Protein AF-A0A832MSG3-F1 (afdb_monomer)

Secondary structure (DSSP, 8-state):
--HHHHHHHHHHHHHHHHHHHHHHHHHHHHHHS---HHHHHHHHHHHTT-TTS----HHHHHHHHHHHHHHHHHTTS---HHHHHHHHHHHHHHH-HHHHHHHHHHHT-

Radius of gyration: 17.57 Å; Cα contacts (8 Å, |Δi|>4): 83; chains: 1; bounding box: 48×30×29 Å

pLDDT: mean 76.42, std 14.74, range [43.06, 94.56]

Mean predicted aligned error: 12.55 Å

Foldseek 3Di:
DLVPLLQCQLVVLCVVPNNVRSVVRNVVSCVVRDPDPVVVVVVVVVCVVCVPPDPPDPLVVLLVVVVVLVCVCPVVVDNDPVSVVVVLVVSCVPPNPVSSVVSVVVVVD

Structure (mmCIF, N/CA/C/O backbone):
data_AF-A0A832MSG3-F1
#
_entry.id   AF-A0A832MSG3-F1
#
loop_
_atom_site.group_PDB
_atom_site.id
_atom_site.type_symbol
_atom_site.label_atom_id
_atom_site.label_alt_id
_atom_site.label_comp_id
_atom_site.label_asym_id
_atom_site.label_entity_id
_atom_site.label_seq_id
_atom_site.pdbx_PDB_ins_code
_atom_site.Cartn_x
_atom_site.Cartn_y
_atom_site.Cartn_z
_atom_site.occupancy
_atom_site.B_iso_or_equiv
_atom_site.auth_seq_id
_atom_site.auth_comp_id
_atom_site.auth_asym_id
_atom_site.auth_atom_id
_atom_site.pdbx_PDB_model_num
ATOM 1 N N . MET A 1 1 ? 28.171 15.355 -9.280 1.00 55.53 1 MET A N 1
ATOM 2 C CA . MET A 1 1 ? 28.251 14.868 -7.886 1.00 55.53 1 MET A CA 1
ATOM 3 C C . MET A 1 1 ? 26.853 14.440 -7.437 1.00 55.53 1 MET A C 1
ATOM 5 O O . MET A 1 1 ? 26.289 15.060 -6.551 1.00 55.53 1 MET A O 1
ATOM 9 N N . SER A 1 2 ? 26.276 13.412 -8.065 1.00 61.47 2 SER A N 1
ATOM 10 C CA . SER A 1 2 ? 24.844 13.076 -7.934 1.00 61.47 2 SER A CA 1
ATOM 11 C C . SER A 1 2 ? 24.531 11.965 -6.916 1.00 61.47 2 SER A C 1
ATOM 13 O O . SER A 1 2 ? 23.400 11.519 -6.759 1.00 61.47 2 SER A O 1
ATOM 15 N N . ASN A 1 3 ? 25.554 11.479 -6.206 1.00 68.56 3 ASN A N 1
ATOM 16 C CA . ASN A 1 3 ? 25.417 10.372 -5.248 1.00 68.56 3 ASN A CA 1
ATOM 17 C C . ASN A 1 3 ? 25.134 10.856 -3.819 1.00 68.56 3 ASN A C 1
ATOM 19 O O . ASN A 1 3 ? 24.705 10.080 -2.968 1.00 68.56 3 ASN A O 1
ATOM 23 N N . PHE A 1 4 ? 25.355 12.146 -3.552 1.00 78.06 4 PHE A N 1
ATOM 24 C CA . PHE A 1 4 ? 25.196 12.720 -2.220 1.00 78.06 4 PHE A CA 1
ATOM 25 C C . PHE A 1 4 ? 23.722 12.857 -1.833 1.00 78.06 4 PHE A C 1
ATOM 27 O O . PHE A 1 4 ? 23.341 12.418 -0.753 1.00 78.06 4 PHE A O 1
ATOM 34 N N . ALA A 1 5 ? 22.880 13.378 -2.732 1.00 81.00 5 ALA A N 1
ATOM 35 C CA . ALA A 1 5 ? 21.443 13.513 -2.492 1.00 81.00 5 ALA A CA 1
ATOM 36 C C . ALA A 1 5 ? 20.753 12.150 -2.314 1.00 81.00 5 ALA A C 1
ATOM 38 O O . ALA A 1 5 ? 19.882 12.005 -1.461 1.00 81.00 5 ALA A O 1
ATOM 39 N N . LYS A 1 6 ? 21.192 11.130 -3.059 1.00 80.62 6 LYS A N 1
ATOM 40 C CA . LYS A 1 6 ? 20.669 9.757 -2.988 1.00 80.62 6 LYS A CA 1
ATOM 41 C C . LYS A 1 6 ? 20.983 9.092 -1.649 1.00 80.62 6 LYS A C 1
ATOM 43 O O . LYS A 1 6 ? 20.083 8.562 -0.998 1.00 80.62 6 LYS A O 1
ATOM 48 N N . TRP A 1 7 ? 22.244 9.148 -1.212 1.00 83.12 7 TRP A N 1
ATOM 49 C CA . TRP A 1 7 ? 22.664 8.542 0.055 1.00 83.12 7 TRP A CA 1
ATOM 50 C C . TRP A 1 7 ? 22.158 9.330 1.270 1.00 83.12 7 TRP A C 1
ATOM 52 O O . TRP A 1 7 ? 21.728 8.731 2.256 1.00 83.12 7 TRP A O 1
ATOM 62 N N . LEU A 1 8 ? 22.108 10.666 1.188 1.00 83.94 8 LEU A N 1
ATOM 63 C CA . LEU A 1 8 ? 21.450 11.483 2.209 1.00 83.94 8 LEU A 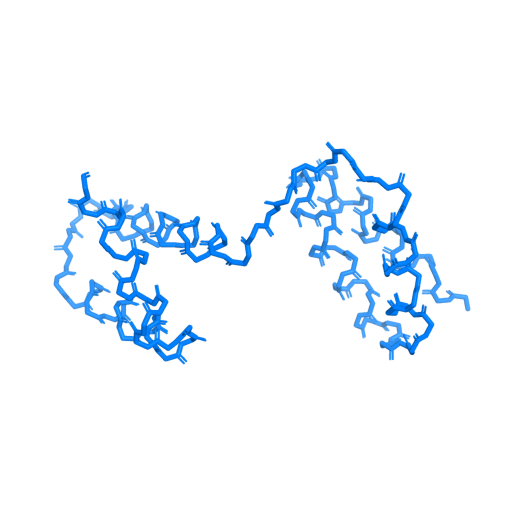CA 1
ATOM 64 C C . LEU A 1 8 ? 19.955 11.206 2.282 1.00 83.94 8 LEU A C 1
ATOM 66 O O . LEU A 1 8 ? 19.444 11.007 3.374 1.00 83.94 8 LEU A O 1
ATOM 70 N N . GLY A 1 9 ? 19.258 11.151 1.148 1.00 84.06 9 GLY A N 1
ATOM 71 C CA . GLY A 1 9 ? 17.837 10.822 1.106 1.00 84.06 9 GLY A CA 1
ATOM 72 C C . GLY A 1 9 ? 17.565 9.458 1.734 1.00 84.06 9 GLY A C 1
ATOM 73 O O . GLY A 1 9 ? 16.685 9.336 2.584 1.00 84.06 9 GLY A O 1
ATOM 74 N N . ALA A 1 10 ? 18.378 8.453 1.401 1.00 83.81 10 ALA A N 1
ATOM 75 C CA . ALA A 1 10 ? 18.281 7.122 1.987 1.00 83.81 10 ALA A CA 1
ATOM 76 C C . ALA A 1 10 ? 18.516 7.116 3.507 1.00 83.81 10 ALA A C 1
ATOM 78 O O . ALA A 1 10 ? 17.758 6.504 4.254 1.00 83.81 10 ALA A O 1
ATOM 79 N N . THR A 1 11 ? 19.546 7.809 3.991 1.00 85.81 11 THR A N 1
ATOM 80 C CA . THR A 1 11 ? 19.903 7.820 5.422 1.00 85.81 11 THR A CA 1
ATOM 81 C C . THR A 1 11 ? 18.945 8.665 6.266 1.00 85.81 11 THR A C 1
ATOM 83 O O . THR A 1 11 ? 18.553 8.244 7.359 1.00 85.81 11 THR A O 1
ATOM 86 N N . LEU A 1 12 ? 18.493 9.811 5.749 1.00 90.69 12 LEU A N 1
ATOM 87 C CA . LEU A 1 12 ? 17.444 10.628 6.368 1.00 90.69 12 LEU A CA 1
ATOM 88 C C . LEU A 1 12 ? 16.124 9.873 6.430 1.00 90.69 12 LEU A C 1
ATOM 90 O O . LEU A 1 12 ? 15.497 9.802 7.487 1.00 90.69 12 LEU A O 1
ATOM 94 N N . GLY A 1 13 ? 15.728 9.270 5.311 1.00 82.62 13 GLY A N 1
ATOM 95 C CA . GLY A 1 13 ? 14.525 8.461 5.237 1.00 82.62 13 GLY A CA 1
ATOM 96 C C . GLY A 1 13 ? 14.574 7.286 6.211 1.00 82.62 13 GLY A C 1
ATOM 97 O O . GLY A 1 13 ? 13.594 7.016 6.904 1.00 82.62 13 GLY A O 1
ATOM 98 N N . TRP A 1 14 ? 15.729 6.629 6.333 1.00 89.44 14 TRP A N 1
ATOM 99 C CA . TRP A 1 14 ? 15.906 5.518 7.262 1.00 89.44 14 TRP A CA 1
ATOM 100 C C . TRP A 1 14 ? 15.785 5.939 8.728 1.00 89.44 14 TRP A C 1
ATOM 102 O O . TRP A 1 14 ? 15.146 5.251 9.520 1.00 89.44 14 TRP A O 1
ATOM 112 N N . SER A 1 15 ? 16.328 7.105 9.074 1.00 88.44 15 SER A N 1
ATOM 113 C CA . SER A 1 15 ? 16.278 7.636 10.439 1.00 88.44 15 SER A CA 1
ATOM 114 C C . SER A 1 15 ? 14.860 8.032 10.870 1.00 88.44 15 SER A C 1
ATOM 116 O O . SER A 1 15 ? 14.523 7.909 12.043 1.00 88.44 15 SER A O 1
ATOM 118 N N . PHE A 1 16 ? 14.018 8.481 9.929 1.00 85.44 16 PHE A N 1
ATOM 119 C CA . PHE A 1 16 ? 12.645 8.920 10.212 1.00 85.44 16 PHE A CA 1
ATOM 120 C C . PHE A 1 16 ? 11.583 7.821 10.071 1.00 85.44 16 PHE A C 1
ATOM 122 O O . PHE A 1 16 ? 10.566 7.869 10.758 1.00 85.44 16 PHE A O 1
ATOM 129 N N . GLY A 1 17 ? 11.784 6.846 9.179 1.00 79.94 17 GLY A N 1
ATOM 130 C CA . GLY A 1 17 ? 10.768 5.846 8.821 1.00 79.94 17 GLY A CA 1
ATOM 131 C C . GLY A 1 17 ? 11.280 4.407 8.769 1.00 79.94 17 GLY A C 1
ATOM 132 O O . GLY A 1 17 ? 10.615 3.539 8.197 1.00 79.94 17 GLY A O 1
ATOM 133 N N . GLY A 1 18 ? 12.473 4.144 9.309 1.00 78.62 18 GLY A N 1
ATOM 134 C CA . GLY A 1 18 ? 13.107 2.830 9.272 1.00 78.62 18 GLY A CA 1
ATOM 135 C C . GLY A 1 18 ? 13.436 2.368 7.846 1.00 78.62 18 GLY A C 1
ATOM 136 O O . GLY A 1 18 ? 13.536 3.180 6.925 1.00 78.62 18 GLY A O 1
ATOM 137 N N . PRO A 1 19 ? 13.596 1.053 7.615 1.00 78.25 19 PRO A N 1
ATOM 138 C CA . PRO A 1 19 ? 13.946 0.492 6.304 1.00 78.25 19 PRO A CA 1
ATOM 139 C C . PRO A 1 19 ? 13.089 1.021 5.143 1.00 78.25 19 PRO A C 1
ATOM 141 O O . PRO A 1 19 ? 13.621 1.332 4.081 1.00 78.25 19 PRO A O 1
ATOM 144 N N . ILE A 1 20 ? 11.783 1.204 5.364 1.00 76.62 20 ILE A N 1
ATOM 145 C CA . ILE A 1 20 ? 10.840 1.710 4.354 1.00 76.62 20 ILE A CA 1
ATOM 146 C C . ILE A 1 20 ? 11.127 3.177 4.022 1.00 76.62 20 ILE A C 1
ATOM 148 O O . ILE A 1 20 ? 11.185 3.549 2.849 1.00 76.62 20 ILE A O 1
ATOM 152 N N . GLY A 1 21 ? 11.349 4.003 5.047 1.00 78.44 21 GLY A N 1
ATOM 153 C CA . GLY A 1 21 ? 11.696 5.405 4.856 1.00 78.44 21 GLY A CA 1
ATOM 154 C C . GLY A 1 21 ? 12.997 5.570 4.073 1.00 78.44 21 GLY A C 1
ATOM 155 O O . GLY A 1 21 ? 13.081 6.457 3.230 1.00 78.44 21 GLY A O 1
ATOM 156 N N . GLY A 1 22 ? 13.977 4.682 4.268 1.00 86.81 22 GLY A N 1
ATOM 157 C CA . GLY A 1 22 ? 15.232 4.715 3.515 1.00 86.81 22 GLY A CA 1
ATOM 158 C C . GLY A 1 22 ? 15.066 4.421 2.023 1.00 86.81 22 GLY A C 1
ATOM 159 O O . GLY A 1 22 ? 15.683 5.086 1.195 1.00 86.81 22 GLY A O 1
ATOM 160 N N . ILE A 1 23 ? 14.176 3.495 1.653 1.00 80.81 23 ILE A N 1
ATOM 161 C CA . ILE A 1 23 ? 13.854 3.218 0.243 1.00 80.81 23 ILE A CA 1
ATOM 162 C C . ILE A 1 23 ? 13.149 4.425 -0.385 1.00 80.81 23 ILE A C 1
ATOM 164 O O . ILE A 1 23 ? 13.552 4.892 -1.449 1.00 80.81 23 ILE A O 1
ATOM 168 N N . ILE A 1 24 ? 12.127 4.964 0.289 1.00 82.56 24 ILE A N 1
ATOM 169 C CA . ILE A 1 24 ? 11.382 6.141 -0.181 1.00 82.56 24 ILE A CA 1
ATOM 170 C C . ILE A 1 24 ? 12.329 7.338 -0.333 1.00 82.56 24 ILE A C 1
ATOM 172 O O . ILE A 1 24 ? 12.336 7.994 -1.371 1.00 82.56 24 ILE A O 1
ATOM 176 N N . GLY A 1 25 ? 13.175 7.586 0.664 1.00 80.94 25 GLY A N 1
ATOM 177 C CA . GLY A 1 25 ? 14.150 8.669 0.653 1.00 80.94 25 GLY A CA 1
ATOM 178 C C . GLY A 1 25 ? 15.213 8.516 -0.435 1.00 80.94 25 GLY A C 1
ATOM 179 O O . GLY A 1 25 ? 15.573 9.503 -1.072 1.00 80.94 25 GLY A O 1
ATOM 180 N N . PHE A 1 26 ? 15.662 7.291 -0.718 1.00 84.56 26 PHE A N 1
ATOM 181 C CA . PHE A 1 26 ? 16.546 7.016 -1.849 1.00 84.56 26 PHE A CA 1
ATOM 182 C C . PHE A 1 26 ? 15.860 7.329 -3.182 1.00 84.56 26 PHE A C 1
ATOM 184 O O . PHE A 1 26 ? 16.444 7.997 -4.030 1.00 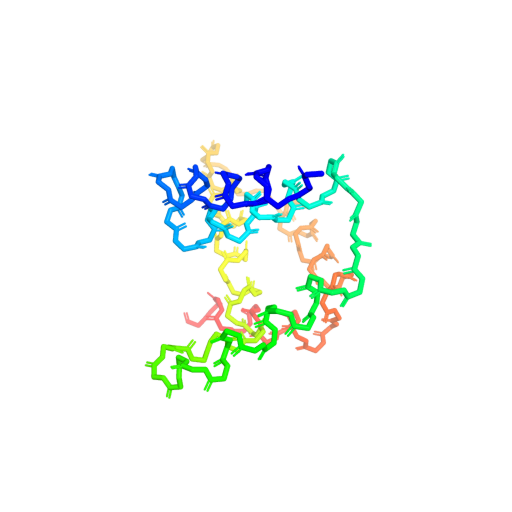84.56 26 PHE A O 1
ATOM 191 N N . VAL A 1 27 ? 14.610 6.890 -3.362 1.00 81.00 27 VAL A N 1
ATOM 192 C CA . VAL A 1 27 ? 13.831 7.106 -4.591 1.00 81.00 27 VAL A CA 1
ATOM 193 C C . VAL A 1 27 ? 13.573 8.599 -4.820 1.00 81.00 27 VAL A C 1
ATOM 195 O O . VAL A 1 27 ? 13.849 9.103 -5.907 1.00 81.00 27 VAL A O 1
ATOM 198 N N . LEU A 1 28 ? 13.130 9.334 -3.792 1.00 81.12 28 LEU A N 1
ATOM 199 C CA . LEU A 1 28 ? 12.952 10.790 -3.863 1.00 81.12 28 LEU A CA 1
ATOM 200 C C . LEU A 1 28 ? 14.278 11.519 -4.130 1.00 81.12 28 LEU A C 1
ATOM 202 O O . LEU A 1 28 ? 14.318 12.416 -4.971 1.00 81.12 28 LEU A O 1
ATOM 206 N N . GLY A 1 29 ? 15.367 11.109 -3.473 1.00 75.38 29 GLY A N 1
ATOM 207 C CA . GLY A 1 29 ? 16.709 11.642 -3.726 1.00 75.38 29 GLY A CA 1
ATOM 208 C C . GLY A 1 29 ? 17.227 11.331 -5.134 1.00 75.38 29 GLY A C 1
ATOM 209 O O . GLY A 1 29 ? 17.961 12.126 -5.706 1.00 75.38 29 GLY A O 1
ATOM 210 N N . SER A 1 30 ? 16.803 10.212 -5.725 1.00 72.19 30 SER A N 1
ATOM 211 C CA . SER A 1 30 ? 17.170 9.804 -7.087 1.00 72.19 30 SER A CA 1
ATOM 212 C C . SER A 1 30 ? 16.401 10.572 -8.164 1.00 72.19 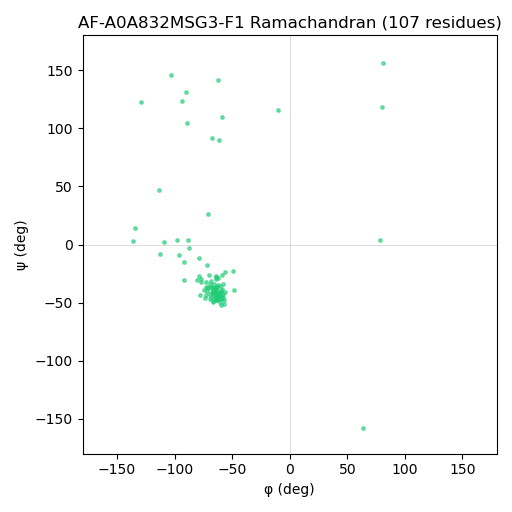30 SER A C 1
ATOM 214 O O . SER A 1 30 ? 16.937 10.809 -9.243 1.00 72.19 30 SER A O 1
ATOM 216 N N . PHE A 1 31 ? 15.168 11.011 -7.885 1.00 74.94 31 PHE A N 1
ATOM 217 C CA . PHE A 1 31 ? 14.393 11.833 -8.821 1.00 74.94 31 PHE A CA 1
ATOM 218 C C . PHE A 1 31 ? 14.953 13.245 -8.991 1.00 74.94 31 PHE A C 1
ATOM 220 O O . PHE A 1 31 ? 14.877 13.792 -10.088 1.00 74.94 31 PHE A O 1
ATOM 227 N N . ILE A 1 32 ? 15.529 13.823 -7.933 1.00 73.75 32 ILE A N 1
ATOM 228 C CA . ILE A 1 32 ? 16.088 15.180 -7.984 1.00 73.75 32 ILE A CA 1
ATOM 229 C C . ILE A 1 32 ? 17.366 15.252 -8.832 1.00 73.75 32 ILE A C 1
ATOM 231 O O . ILE A 1 32 ? 17.674 16.301 -9.388 1.00 73.75 32 ILE A O 1
ATOM 235 N N . ASP A 1 33 ? 18.080 14.129 -8.946 1.00 64.56 33 ASP A N 1
ATOM 236 C CA . ASP A 1 33 ? 19.387 14.028 -9.607 1.00 64.56 33 ASP A CA 1
ATOM 237 C C . ASP A 1 33 ? 19.340 13.259 -10.946 1.00 64.56 33 ASP A C 1
ATOM 239 O O . ASP A 1 33 ? 20.369 13.074 -11.595 1.00 64.56 33 ASP A O 1
ATOM 243 N N . GLY A 1 34 ? 18.148 12.823 -11.377 1.00 58.78 34 GLY A N 1
ATOM 244 C CA . GLY A 1 34 ? 17.935 12.036 -12.593 1.00 58.78 34 GLY A CA 1
ATOM 245 C C . GLY A 1 34 ? 18.257 10.548 -12.406 1.00 58.78 34 GLY A C 1
ATOM 246 O O . GLY A 1 34 ? 19.395 10.160 -12.143 1.00 58.78 34 GLY A O 1
ATOM 247 N N . PHE A 1 35 ? 17.244 9.695 -12.587 1.00 60.03 35 PHE A N 1
ATOM 248 C CA . PHE A 1 35 ? 17.381 8.235 -12.535 1.00 60.03 35 PHE A CA 1
ATOM 249 C C . PHE A 1 35 ? 18.391 7.762 -13.598 1.00 60.03 35 PHE A C 1
ATOM 251 O O . PHE A 1 35 ? 18.103 7.829 -14.792 1.00 60.03 35 PHE A O 1
ATOM 258 N N . SER A 1 36 ? 19.574 7.295 -13.186 1.00 60.81 36 SER A N 1
ATOM 259 C CA . SER A 1 36 ? 20.599 6.775 -14.103 1.00 60.81 36 SER A CA 1
ATOM 260 C C . SER A 1 36 ? 20.628 5.244 -14.080 1.00 60.81 36 SER A C 1
ATOM 262 O O . SER A 1 36 ? 20.433 4.627 -13.036 1.00 60.81 36 SER A O 1
ATOM 264 N N . GLU A 1 37 ? 20.922 4.596 -15.215 1.00 56.22 37 GLU A N 1
ATOM 265 C CA . GLU A 1 37 ? 21.012 3.122 -15.317 1.00 56.22 37 GLU A CA 1
ATOM 266 C C . GLU A 1 37 ? 22.022 2.490 -14.340 1.00 56.22 37 GLU A C 1
ATOM 268 O O . GLU A 1 37 ? 21.914 1.313 -13.988 1.00 56.22 37 GLU A O 1
ATOM 273 N N . THR A 1 38 ? 23.007 3.263 -13.886 1.00 58.28 38 THR A N 1
ATOM 274 C CA . THR A 1 38 ? 23.966 2.865 -12.851 1.00 58.28 38 THR A CA 1
ATOM 275 C C . THR A 1 38 ? 23.306 2.647 -11.488 1.00 58.28 38 THR A C 1
ATOM 277 O O . THR A 1 38 ? 23.691 1.714 -10.788 1.00 58.28 38 THR A O 1
ATOM 280 N N . ASP A 1 39 ? 22.268 3.419 -11.150 1.00 59.38 39 ASP A N 1
ATOM 281 C CA . ASP A 1 39 ? 21.566 3.332 -9.862 1.00 59.38 39 ASP A CA 1
ATOM 282 C C . ASP A 1 39 ? 20.790 2.010 -9.732 1.00 59.38 39 ASP A C 1
ATOM 284 O O . ASP A 1 39 ? 20.768 1.386 -8.672 1.00 59.38 39 ASP A O 1
ATOM 288 N N . LEU A 1 40 ? 20.212 1.527 -10.839 1.00 60.22 40 LEU A N 1
ATOM 289 C CA . LEU A 1 40 ? 19.516 0.235 -10.901 1.00 60.22 40 LEU A CA 1
ATOM 290 C C . LEU A 1 40 ? 20.479 -0.951 -10.727 1.00 60.22 40 LEU A C 1
ATOM 292 O O . LEU A 1 40 ? 20.135 -1.944 -10.081 1.00 60.22 40 LEU A O 1
ATOM 296 N N . LYS A 1 41 ? 21.691 -0.851 -11.287 1.00 58.19 41 LYS A N 1
ATOM 297 C CA . LYS A 1 41 ? 22.726 -1.892 -11.172 1.00 58.19 41 LYS A CA 1
ATOM 298 C C . LYS A 1 41 ? 23.310 -1.962 -9.759 1.00 58.19 41 LYS A C 1
ATOM 300 O O . LYS A 1 41 ? 23.556 -3.060 -9.263 1.00 58.19 41 LYS A O 1
ATOM 305 N N . GLU A 1 42 ? 23.484 -0.822 -9.095 1.00 60.44 42 GLU A N 1
ATOM 306 C CA . GLU A 1 42 ? 24.006 -0.749 -7.725 1.00 60.44 42 GLU A CA 1
ATOM 307 C C . GLU A 1 42 ? 23.002 -1.273 -6.682 1.00 60.44 42 GLU A C 1
ATOM 309 O O . GLU A 1 42 ? 23.386 -2.004 -5.760 1.00 60.44 42 GLU A O 1
ATOM 314 N N . TYR A 1 43 ? 21.703 -1.017 -6.889 1.00 59.38 43 TYR A N 1
ATOM 315 C CA . TYR A 1 43 ? 20.634 -1.608 -6.076 1.00 59.38 43 TYR A CA 1
ATOM 316 C C . TYR A 1 43 ? 20.638 -3.143 -6.177 1.00 59.38 43 TYR A C 1
ATOM 318 O O . TYR A 1 43 ? 20.732 -3.842 -5.168 1.00 59.38 43 TYR A O 1
ATOM 326 N N . GLN A 1 44 ? 20.681 -3.676 -7.407 1.00 56.00 44 GLN A N 1
ATOM 327 C CA . GLN A 1 44 ? 20.760 -5.123 -7.654 1.00 56.00 44 GLN A CA 1
ATOM 328 C C . GLN A 1 44 ? 22.033 -5.775 -7.096 1.00 56.00 44 GLN A C 1
ATOM 330 O O . GLN A 1 44 ? 22.035 -6.967 -6.780 1.00 56.00 44 GLN A O 1
ATOM 335 N N . GLN A 1 45 ? 23.137 -5.033 -7.000 1.00 52.69 45 GLN A N 1
ATOM 336 C CA . GLN A 1 45 ? 24.402 -5.553 -6.486 1.00 52.69 45 GLN A CA 1
ATOM 337 C C . GLN A 1 45 ? 24.437 -5.588 -4.951 1.00 52.69 45 GLN A C 1
ATOM 339 O O . GLN A 1 45 ? 25.053 -6.492 -4.379 1.00 52.69 45 GLN A O 1
ATOM 344 N N . THR A 1 46 ? 23.740 -4.663 -4.289 1.00 53.56 46 THR A N 1
ATOM 345 C CA . THR A 1 46 ? 23.602 -4.630 -2.824 1.00 53.56 46 THR A CA 1
ATOM 346 C C . THR A 1 46 ? 22.689 -5.749 -2.318 1.00 53.56 46 THR A C 1
ATOM 348 O O . THR A 1 46 ? 23.051 -6.443 -1.365 1.00 53.56 46 THR A O 1
ATOM 351 N N . ASP A 1 47 ? 21.587 -6.030 -3.024 1.00 50.22 47 ASP A N 1
ATOM 352 C CA . ASP A 1 47 ? 20.687 -7.154 -2.711 1.00 50.22 47 ASP A CA 1
ATOM 353 C C . ASP A 1 47 ? 21.411 -8.513 -2.721 1.00 50.22 47 ASP A C 1
ATOM 355 O O . ASP A 1 47 ? 21.146 -9.384 -1.893 1.00 50.22 47 ASP A O 1
ATOM 359 N N . ARG A 1 48 ? 22.408 -8.691 -3.600 1.00 49.75 48 ARG A N 1
ATOM 360 C CA . ARG A 1 48 ? 23.178 -9.946 -3.707 1.00 49.75 48 ARG A CA 1
ATOM 361 C C . ARG A 1 48 ? 24.137 -10.208 -2.543 1.00 49.75 48 ARG A C 1
ATOM 363 O O . ARG A 1 48 ? 24.583 -11.343 -2.392 1.00 49.75 48 ARG A O 1
ATOM 370 N N . ARG A 1 49 ? 24.489 -9.196 -1.742 1.00 49.19 49 ARG A N 1
ATOM 371 C CA . ARG A 1 49 ? 25.375 -9.352 -0.569 1.00 49.19 49 ARG A CA 1
ATOM 372 C C . ARG A 1 49 ? 24.615 -9.512 0.750 1.00 49.19 49 ARG A C 1
ATOM 374 O O . ARG A 1 49 ? 25.237 -9.867 1.747 1.00 49.19 49 ARG A O 1
ATOM 381 N N . SER A 1 50 ? 23.294 -9.322 0.753 1.00 48.81 50 SER A N 1
ATOM 382 C CA . SER A 1 50 ? 22.436 -9.423 1.941 1.00 48.81 50 SER A CA 1
ATOM 383 C C . SER A 1 50 ? 21.460 -10.605 1.849 1.00 48.81 50 SER A C 1
ATOM 385 O O . SER A 1 50 ? 20.270 -10.491 2.123 1.00 48.81 50 SER A O 1
ATOM 387 N N . SER A 1 51 ? 21.951 -11.787 1.471 1.00 45.34 51 SER A N 1
ATOM 388 C CA . SER A 1 51 ? 21.141 -12.999 1.234 1.00 45.34 51 SER A CA 1
ATOM 389 C C . SER A 1 51 ? 20.546 -13.653 2.500 1.00 45.34 51 SER A C 1
ATOM 391 O O . SER A 1 51 ? 20.315 -14.860 2.523 1.00 45.34 51 SER A O 1
ATOM 393 N N . LYS A 1 52 ? 20.318 -12.888 3.576 1.00 48.56 52 LYS A N 1
ATOM 394 C CA . LYS A 1 52 ? 19.650 -13.344 4.811 1.00 48.56 52 LYS A CA 1
ATOM 395 C C . LYS A 1 52 ? 18.620 -12.359 5.381 1.00 48.56 52 LYS A C 1
ATOM 397 O O . LYS A 1 52 ? 18.050 -12.645 6.430 1.00 48.56 52 LYS A O 1
ATOM 402 N N . ALA A 1 53 ? 18.354 -11.231 4.723 1.00 49.75 53 ALA A N 1
ATOM 403 C CA . ALA A 1 53 ? 17.294 -10.319 5.141 1.00 49.75 53 ALA A CA 1
ATOM 404 C C . ALA A 1 53 ? 16.004 -10.652 4.379 1.00 49.75 53 ALA A C 1
ATOM 406 O O . ALA A 1 53 ? 16.013 -10.722 3.156 1.00 49.75 53 ALA A O 1
ATOM 407 N N . ALA A 1 54 ? 14.944 -10.928 5.139 1.00 47.72 54 ALA A N 1
ATOM 408 C CA . ALA A 1 54 ? 13.570 -11.224 4.738 1.00 47.72 54 ALA A CA 1
ATOM 409 C C . ALA A 1 54 ? 13.235 -10.985 3.255 1.00 47.72 54 ALA A C 1
ATOM 411 O O . ALA A 1 54 ? 13.205 -9.853 2.778 1.00 47.72 54 ALA A O 1
ATOM 412 N N . THR A 1 55 ? 12.896 -12.063 2.552 1.00 43.06 55 THR A N 1
ATOM 413 C CA . THR A 1 55 ? 12.207 -12.004 1.266 1.00 43.06 55 THR A CA 1
ATOM 414 C C . THR A 1 55 ? 10.854 -11.322 1.469 1.00 43.06 55 THR A C 1
ATOM 416 O O . THR A 1 55 ? 9.866 -11.993 1.765 1.00 43.06 55 THR A O 1
ATOM 419 N N . THR A 1 56 ? 10.795 -9.998 1.343 1.00 50.06 56 THR A N 1
ATOM 420 C CA . T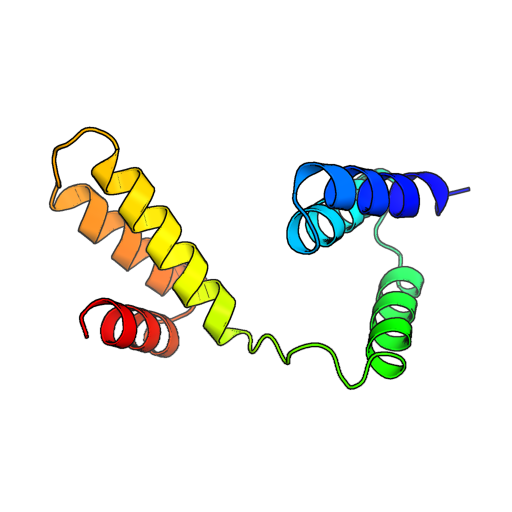HR A 1 56 ? 9.538 -9.276 1.162 1.00 50.06 56 THR A CA 1
ATOM 421 C C . THR A 1 56 ? 9.012 -9.680 -0.207 1.00 50.06 56 THR A C 1
ATOM 423 O O . THR A 1 56 ? 9.392 -9.144 -1.248 1.00 50.06 56 THR A O 1
ATOM 426 N N . SER A 1 57 ? 8.185 -10.724 -0.233 1.00 55.88 57 SER A N 1
ATOM 427 C CA . SER A 1 57 ? 7.463 -11.048 -1.454 1.00 55.88 57 SER A CA 1
ATOM 428 C C . SER A 1 57 ? 6.560 -9.864 -1.762 1.00 55.88 57 SER A C 1
ATOM 430 O O . SER A 1 57 ? 5.961 -9.281 -0.864 1.00 55.88 57 SER A O 1
ATOM 432 N N . SER A 1 58 ? 6.423 -9.517 -3.039 1.00 55.38 58 SER A N 1
ATOM 433 C CA . SER A 1 58 ? 5.582 -8.409 -3.521 1.00 55.38 58 SER A CA 1
ATOM 434 C C . SER A 1 58 ? 4.153 -8.439 -2.942 1.00 55.38 58 SER A C 1
ATOM 436 O O . SER A 1 58 ? 3.510 -7.401 -2.836 1.00 55.38 58 SER A O 1
ATOM 438 N N . GLY A 1 59 ? 3.704 -9.622 -2.499 1.00 61.19 59 GLY A N 1
ATOM 439 C CA . GLY A 1 59 ? 2.442 -9.855 -1.799 1.00 61.19 59 GLY A CA 1
ATOM 440 C C . GLY A 1 59 ? 2.287 -9.192 -0.423 1.00 61.19 59 GLY A C 1
ATOM 441 O O . GLY A 1 59 ? 1.166 -8.887 -0.024 1.00 61.19 59 GLY A O 1
ATOM 442 N N . ASP A 1 60 ? 3.377 -8.936 0.301 1.00 68.69 60 ASP A N 1
ATOM 443 C CA . ASP A 1 60 ? 3.320 -8.412 1.676 1.00 68.69 60 ASP A CA 1
ATOM 444 C C . ASP A 1 60 ? 3.039 -6.899 1.697 1.00 68.69 60 ASP A C 1
ATOM 446 O O . ASP A 1 60 ? 2.419 -6.363 2.624 1.00 68.69 60 ASP A O 1
ATOM 450 N N . PHE A 1 61 ? 3.433 -6.195 0.631 1.00 76.88 61 PHE A N 1
ATOM 451 C CA . PHE A 1 61 ? 3.113 -4.779 0.453 1.00 76.88 61 PHE A CA 1
ATOM 452 C C . PHE A 1 61 ? 1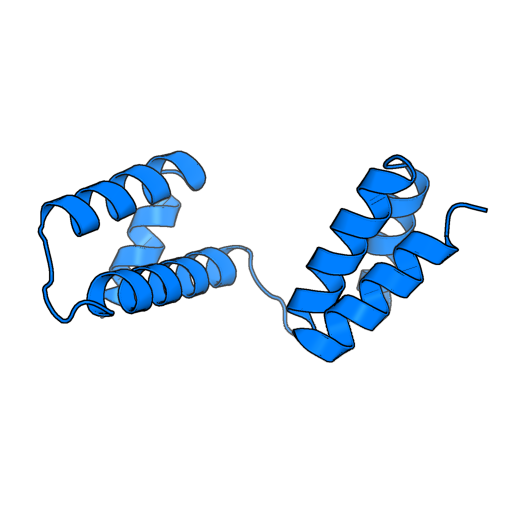.610 -4.552 0.241 1.00 76.88 61 PHE A C 1
ATOM 454 O O . PHE A 1 61 ? 1.022 -3.642 0.817 1.00 76.88 61 PHE A O 1
ATOM 461 N N . GLU A 1 62 ? 0.967 -5.412 -0.547 1.00 83.19 62 GLU A N 1
ATOM 462 C CA . GLU A 1 62 ? -0.470 -5.329 -0.825 1.00 83.19 62 GLU A CA 1
ATOM 463 C C . GLU A 1 62 ? -1.283 -5.463 0.472 1.00 83.19 62 GLU A C 1
ATOM 465 O O . GLU A 1 62 ? -2.219 -4.704 0.718 1.00 83.19 62 GLU A O 1
ATOM 470 N N . ILE A 1 63 ? -0.882 -6.385 1.349 1.00 82.06 63 ILE A N 1
ATOM 471 C CA . ILE A 1 63 ? -1.535 -6.612 2.643 1.00 82.06 63 ILE A CA 1
ATOM 472 C C . ILE A 1 63 ? -1.289 -5.436 3.594 1.00 82.06 63 ILE A C 1
ATOM 474 O O . ILE A 1 63 ? -2.234 -4.935 4.203 1.00 82.06 63 ILE A O 1
ATOM 478 N N . SER A 1 64 ? -0.046 -4.961 3.711 1.00 84.31 64 SER A N 1
ATOM 479 C CA . SER A 1 64 ? 0.275 -3.819 4.581 1.00 84.31 64 SER A CA 1
ATOM 480 C C . SER A 1 64 ? -0.439 -2.534 4.154 1.00 84.31 64 SER A C 1
ATOM 482 O O . SER A 1 64 ? -0.975 -1.824 5.007 1.00 84.31 64 SER A O 1
ATOM 484 N N . LEU A 1 65 ? -0.546 -2.267 2.849 1.00 88.31 65 LEU A N 1
ATOM 485 C CA . LEU A 1 65 ? -1.324 -1.138 2.342 1.00 88.31 65 LEU A CA 1
ATOM 486 C C . LEU A 1 65 ? -2.821 -1.300 2.642 1.00 88.31 65 LEU A C 1
ATOM 488 O O . LEU A 1 65 ? -3.486 -0.321 2.980 1.00 88.31 65 LEU A O 1
ATOM 492 N N . LEU A 1 66 ? -3.358 -2.521 2.543 1.00 89.75 66 LEU A N 1
ATOM 493 C CA . LEU A 1 66 ? -4.766 -2.791 2.837 1.00 89.75 66 LEU A CA 1
ATOM 494 C C . LEU A 1 66 ? -5.079 -2.556 4.323 1.00 89.75 66 LEU A C 1
ATOM 496 O O . LEU A 1 66 ? -6.105 -1.958 4.649 1.00 89.75 66 LEU A O 1
ATOM 500 N N . ILE A 1 67 ? -4.171 -2.961 5.215 1.00 89.19 67 ILE A N 1
ATOM 501 C CA . ILE A 1 67 ? -4.261 -2.698 6.658 1.00 89.19 67 ILE A CA 1
ATOM 502 C C . ILE A 1 67 ? -4.228 -1.193 6.932 1.00 89.19 67 ILE A C 1
ATOM 504 O O . ILE A 1 67 ? -5.077 -0.687 7.665 1.00 89.19 67 ILE A O 1
ATOM 508 N N . LEU A 1 68 ? -3.295 -0.461 6.317 1.00 91.12 68 LEU A N 1
ATOM 509 C CA . LEU A 1 68 ? -3.217 0.993 6.458 1.00 91.12 68 LEU A CA 1
ATOM 510 C C . LEU A 1 68 ? -4.521 1.665 6.004 1.00 91.12 68 LEU A C 1
ATOM 512 O O . LEU A 1 68 ? -5.064 2.501 6.723 1.00 91.12 68 LEU A O 1
ATOM 516 N N . ALA A 1 69 ? -5.061 1.262 4.851 1.00 91.56 69 ALA A N 1
ATOM 517 C CA . ALA A 1 69 ? -6.328 1.779 4.345 1.00 91.56 69 ALA A CA 1
ATOM 518 C C . ALA A 1 69 ? -7.489 1.508 5.317 1.00 91.56 69 ALA A C 1
ATOM 520 O O . ALA A 1 69 ? -8.317 2.389 5.540 1.00 91.56 69 ALA A O 1
ATOM 521 N N . ALA A 1 70 ? -7.532 0.329 5.943 1.00 90.75 70 ALA A N 1
ATOM 522 C CA . ALA A 1 70 ? -8.537 0.004 6.952 1.00 90.75 70 ALA A CA 1
ATOM 523 C C . ALA A 1 70 ? -8.411 0.874 8.216 1.00 90.75 70 ALA A C 1
ATOM 525 O O . ALA A 1 70 ? -9.426 1.315 8.757 1.00 90.75 70 ALA A O 1
ATOM 526 N N . VAL A 1 71 ? -7.184 1.156 8.669 1.00 92.12 71 VAL A N 1
ATOM 527 C CA . VAL A 1 71 ? -6.929 2.073 9.793 1.00 92.12 71 VAL A CA 1
ATOM 528 C C . VAL A 1 71 ? -7.402 3.487 9.457 1.00 92.12 71 VAL A C 1
ATOM 530 O O . VAL A 1 71 ? -8.069 4.110 10.279 1.00 92.12 71 VAL A O 1
ATOM 533 N N . VAL A 1 72 ? -7.117 3.970 8.245 1.00 93.38 72 VAL A N 1
ATOM 534 C CA . VAL A 1 72 ? -7.544 5.297 7.775 1.00 93.38 72 VAL A CA 1
ATOM 535 C C . VAL A 1 72 ? -9.068 5.398 7.687 1.00 93.38 72 VAL A C 1
ATOM 537 O O . VAL A 1 72 ? -9.624 6.362 8.199 1.00 93.38 72 VAL A O 1
ATOM 540 N N . ILE A 1 73 ? -9.751 4.393 7.123 1.00 92.12 73 ILE A N 1
ATOM 541 C CA . ILE A 1 73 ? -11.226 4.348 7.070 1.00 92.12 73 ILE A CA 1
ATOM 542 C C . ILE A 1 73 ? -11.829 4.401 8.476 1.00 92.12 73 ILE A C 1
ATOM 544 O O . ILE A 1 73 ? -12.855 5.022 8.696 1.00 92.12 73 ILE A O 1
ATOM 548 N N . LYS A 1 74 ? -11.201 3.743 9.455 1.00 90.38 74 LYS A N 1
ATOM 549 C CA . LYS A 1 74 ? -11.718 3.697 10.828 1.00 90.38 74 LYS A CA 1
ATOM 550 C C . LYS A 1 74 ? -11.430 4.973 11.632 1.00 90.38 74 LYS A C 1
ATOM 552 O O . LYS A 1 74 ? -11.973 5.124 12.726 1.00 90.38 74 LYS A O 1
ATOM 557 N N . ALA A 1 75 ? -10.577 5.870 11.140 1.00 94.56 75 ALA A N 1
ATOM 558 C CA . ALA A 1 75 ? -10.062 6.995 11.917 1.00 94.56 75 ALA A CA 1
ATOM 559 C C . ALA A 1 75 ? -11.148 7.999 12.351 1.00 94.56 75 ALA A C 1
ATOM 561 O O . ALA A 1 75 ? -11.005 8.627 13.397 1.00 94.56 75 ALA A O 1
ATOM 562 N N . ASP A 1 76 ? -12.238 8.127 11.590 1.00 89.44 76 ASP A N 1
ATOM 563 C CA . ASP A 1 76 ? -13.372 9.013 11.894 1.00 89.44 76 ASP A CA 1
ATOM 564 C C . ASP A 1 76 ? -14.446 8.356 12.796 1.00 89.44 76 ASP A C 1
ATOM 566 O O . ASP A 1 76 ? -15.426 8.994 13.194 1.00 89.44 76 ASP A O 1
ATOM 570 N N . GLY A 1 77 ? -14.266 7.073 13.130 1.00 89.69 77 GLY A N 1
ATOM 571 C CA . GLY A 1 77 ? -15.182 6.279 13.944 1.00 89.69 77 GLY A CA 1
ATOM 572 C C . GLY A 1 77 ? -16.426 5.759 13.215 1.00 89.69 77 GLY A C 1
ATOM 573 O O . GLY A 1 77 ? -17.267 5.128 13.861 1.00 89.69 77 GLY A O 1
ATOM 574 N N . LYS A 1 78 ? -16.574 5.976 11.901 1.00 90.81 78 LYS A N 1
ATOM 575 C CA . LYS A 1 78 ? -17.735 5.536 11.112 1.00 90.81 78 LYS A CA 1
ATOM 576 C C . LYS A 1 78 ? -17.286 4.786 9.864 1.00 90.81 78 LYS A C 1
ATOM 578 O O . LYS A 1 78 ? -16.623 5.318 8.998 1.00 90.81 78 LYS A O 1
ATOM 583 N N . ILE A 1 79 ? -17.734 3.543 9.716 1.00 88.50 79 ILE A N 1
ATOM 584 C CA . ILE A 1 79 ? -17.379 2.740 8.540 1.00 88.50 79 ILE A CA 1
ATOM 585 C C . ILE A 1 79 ? -18.413 2.970 7.433 1.00 88.50 79 ILE A C 1
ATOM 587 O O . ILE A 1 79 ? -19.523 2.428 7.497 1.00 88.50 79 ILE A O 1
ATOM 591 N N . ASP A 1 80 ? -18.058 3.737 6.399 1.00 93.12 80 ASP A N 1
ATOM 592 C CA . ASP A 1 80 ? -18.924 3.952 5.240 1.00 93.12 80 ASP A CA 1
ATOM 593 C C . ASP A 1 80 ? -18.690 2.896 4.143 1.00 93.12 80 ASP A C 1
ATOM 595 O O . ASP A 1 80 ? -17.581 2.637 3.666 1.00 93.12 80 ASP A O 1
ATOM 599 N N . LYS A 1 81 ? -19.783 2.304 3.648 1.00 91.44 81 LYS A N 1
ATOM 600 C CA . LYS A 1 81 ? -19.753 1.357 2.523 1.00 91.44 81 LYS A CA 1
ATOM 601 C C . LYS A 1 81 ? -19.169 1.971 1.246 1.00 91.44 81 LYS A C 1
ATOM 603 O O . LYS A 1 81 ? -18.696 1.226 0.388 1.00 91.44 81 LYS A O 1
ATOM 608 N N . ARG A 1 82 ? -19.245 3.291 1.071 1.00 94.31 82 ARG A N 1
ATOM 609 C CA . ARG A 1 82 ? -18.672 4.010 -0.076 1.00 94.31 82 ARG A CA 1
ATOM 610 C C . ARG A 1 82 ? -17.146 3.939 -0.072 1.00 94.31 82 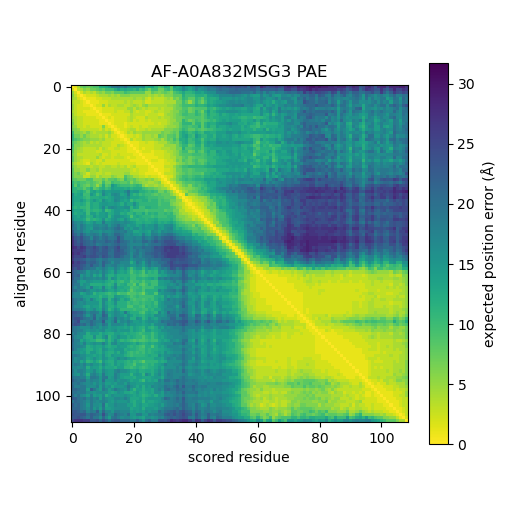ARG A C 1
ATOM 612 O O . ARG A 1 82 ? -16.566 3.640 -1.112 1.00 94.31 82 ARG A O 1
ATOM 619 N N . GLU A 1 83 ? -16.522 4.111 1.087 1.00 92.12 83 GLU A N 1
ATOM 620 C CA . GLU A 1 83 ? -15.065 4.074 1.259 1.00 92.12 83 GLU A CA 1
ATOM 621 C C . GLU A 1 83 ? -14.522 2.661 1.061 1.00 92.12 83 GLU A C 1
ATOM 623 O O . GLU A 1 83 ? -13.561 2.453 0.322 1.00 92.12 83 GLU A O 1
ATOM 628 N N . LEU A 1 84 ? -15.218 1.661 1.612 1.00 91.69 84 LEU A N 1
ATOM 629 C CA . LEU A 1 84 ? -14.889 0.251 1.394 1.00 91.69 84 LEU A CA 1
ATOM 630 C C . LEU A 1 84 ? -14.922 -0.123 -0.094 1.00 91.69 84 LEU A C 1
ATOM 632 O O . LEU A 1 84 ? -14.046 -0.838 -0.586 1.00 91.69 84 LEU A O 1
ATOM 636 N N . ARG A 1 85 ? -15.931 0.362 -0.831 1.00 93.62 85 ARG A N 1
ATOM 637 C CA . ARG A 1 85 ? -16.024 0.135 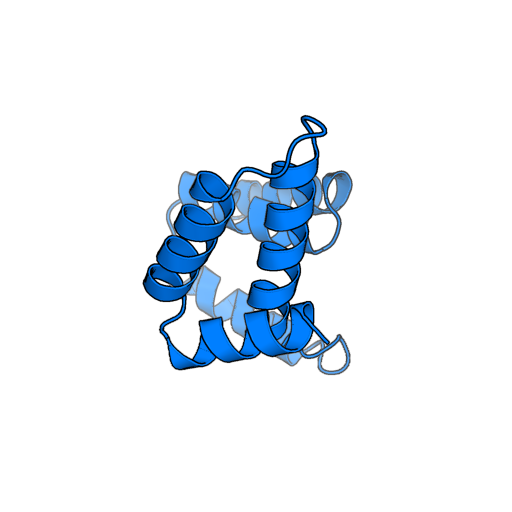-2.281 1.00 93.62 85 ARG A CA 1
ATOM 638 C C . ARG A 1 85 ? -14.920 0.859 -3.041 1.00 93.62 85 ARG A C 1
ATOM 640 O O . ARG A 1 85 ? -14.365 0.270 -3.965 1.00 93.62 85 ARG A O 1
ATOM 647 N N . PHE A 1 86 ? -14.596 2.089 -2.650 1.00 93.62 86 PHE A N 1
ATOM 648 C CA . PHE A 1 86 ? -13.509 2.853 -3.253 1.00 93.62 86 PHE A CA 1
ATOM 649 C C . PHE A 1 86 ? -12.169 2.128 -3.097 1.00 93.62 86 PHE A C 1
ATOM 651 O O . PHE A 1 86 ? -11.505 1.858 -4.096 1.00 93.62 86 PHE A O 1
ATOM 658 N N . VAL A 1 87 ? -11.813 1.722 -1.873 1.00 93.12 87 VAL A N 1
ATOM 659 C CA . VAL A 1 87 ? -10.565 0.990 -1.607 1.00 93.12 87 VAL A CA 1
ATOM 660 C C . VAL A 1 87 ? -10.528 -0.320 -2.384 1.00 93.12 87 VAL A C 1
ATOM 662 O O . VAL A 1 87 ? -9.523 -0.613 -3.027 1.00 93.12 87 VAL A O 1
ATOM 665 N N . ARG A 1 88 ? -11.633 -1.076 -2.417 1.00 90.88 88 ARG A N 1
ATOM 666 C CA . ARG A 1 88 ? -11.719 -2.312 -3.206 1.00 90.88 88 ARG A CA 1
ATOM 667 C C . ARG A 1 88 ? -11.428 -2.081 -4.685 1.00 90.88 88 ARG A C 1
ATOM 669 O O . ARG A 1 88 ? -10.609 -2.798 -5.256 1.00 90.88 88 ARG A O 1
ATOM 676 N N . GLN A 1 89 ? -12.093 -1.106 -5.300 1.00 92.75 89 GLN A N 1
ATOM 677 C CA . GLN A 1 89 ? -11.908 -0.831 -6.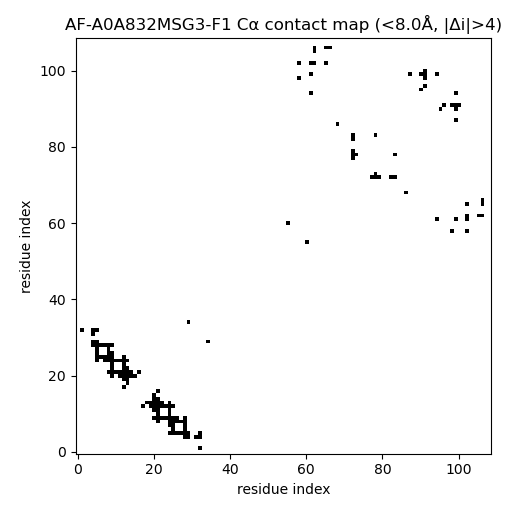722 1.00 92.75 89 GLN A CA 1
ATOM 678 C C . GLN A 1 89 ? -10.489 -0.338 -7.009 1.00 92.75 89 GLN A C 1
ATOM 680 O O . GLN A 1 89 ? -9.870 -0.786 -7.971 1.00 92.75 89 GLN A O 1
ATOM 685 N N . ASN A 1 90 ? -9.951 0.531 -6.153 1.00 91.56 90 ASN A N 1
ATOM 686 C CA . ASN A 1 90 ? -8.605 1.061 -6.316 1.00 91.56 90 ASN A CA 1
ATOM 687 C C . ASN A 1 90 ? -7.541 -0.046 -6.211 1.00 91.56 90 ASN A C 1
ATOM 689 O O . ASN A 1 90 ? -6.663 -0.139 -7.062 1.00 91.56 90 ASN A O 1
ATOM 693 N N . PHE A 1 91 ? -7.674 -0.960 -5.247 1.00 90.38 91 PHE A N 1
ATOM 694 C CA . PHE A 1 91 ? -6.788 -2.122 -5.119 1.00 90.38 91 PHE A CA 1
ATOM 695 C C . PHE A 1 91 ? -6.844 -3.054 -6.332 1.00 90.38 91 PHE A C 1
ATOM 697 O O . PHE A 1 91 ? -5.807 -3.525 -6.797 1.00 90.38 91 PHE A O 1
ATOM 704 N N . ILE A 1 92 ? -8.040 -3.313 -6.869 1.00 90.56 92 ILE A N 1
ATOM 705 C CA . ILE A 1 92 ? -8.196 -4.111 -8.092 1.00 90.56 92 ILE A CA 1
ATOM 706 C C . ILE A 1 92 ? -7.518 -3.419 -9.280 1.00 90.56 92 ILE A C 1
ATOM 708 O O . ILE A 1 92 ? -6.829 -4.086 -10.047 1.00 90.56 92 ILE A O 1
ATOM 712 N N . ASN A 1 93 ? -7.675 -2.100 -9.413 1.00 89.62 93 ASN A N 1
ATOM 713 C CA . ASN A 1 93 ? -7.060 -1.326 -10.492 1.00 89.62 93 ASN A CA 1
ATOM 714 C C . ASN A 1 93 ? -5.524 -1.323 -10.398 1.00 89.62 93 ASN A C 1
ATOM 716 O O . ASN A 1 93 ? -4.854 -1.406 -11.422 1.00 89.62 93 ASN A O 1
ATOM 720 N N . MET A 1 94 ? -4.968 -1.246 -9.185 1.00 84.12 94 MET A N 1
ATOM 721 C CA . MET A 1 94 ? -3.520 -1.184 -8.952 1.00 84.12 94 MET A CA 1
ATOM 722 C C . MET A 1 94 ? -2.824 -2.546 -9.084 1.00 84.12 94 MET A C 1
ATOM 724 O O . MET A 1 94 ? -1.747 -2.631 -9.669 1.00 84.12 94 MET A O 1
ATOM 728 N N . TYR A 1 95 ? -3.416 -3.612 -8.535 1.00 84.88 95 TYR A N 1
ATOM 729 C CA . TYR A 1 95 ? -2.749 -4.916 -8.378 1.00 84.88 95 TYR A CA 1
ATOM 730 C C . TYR A 1 95 ? -3.344 -6.032 -9.244 1.00 84.88 95 TYR A C 1
ATOM 732 O O . TYR A 1 95 ? -2.784 -7.130 -9.324 1.00 84.88 95 TYR A O 1
ATOM 740 N N . GLY A 1 96 ? -4.475 -5.769 -9.899 1.00 84.69 96 GLY A N 1
ATOM 741 C CA . GLY A 1 96 ? -5.262 -6.763 -10.615 1.00 84.69 96 GLY A CA 1
ATOM 742 C C . GLY A 1 96 ? -6.170 -7.575 -9.688 1.00 84.69 96 GLY A C 1
ATOM 743 O O . GLY A 1 96 ? -5.917 -7.751 -8.493 1.00 84.69 96 GLY A O 1
ATOM 744 N N . THR A 1 97 ? -7.242 -8.124 -10.258 1.00 82.19 97 THR A N 1
ATOM 745 C CA . THR A 1 97 ? -8.280 -8.882 -9.538 1.00 82.19 97 THR A CA 1
ATOM 746 C C . THR A 1 97 ? -7.726 -10.066 -8.745 1.00 82.19 97 THR A C 1
ATOM 748 O O . THR A 1 97 ? -8.143 -10.283 -7.610 1.00 82.19 97 THR A O 1
ATOM 751 N N . ALA A 1 98 ? -6.773 -10.823 -9.297 1.00 82.00 98 ALA A N 1
ATOM 752 C CA . ALA A 1 98 ? -6.233 -12.019 -8.645 1.00 82.00 98 ALA A CA 1
ATOM 753 C C . ALA A 1 98 ? -5.455 -11.702 -7.352 1.00 82.00 98 ALA A C 1
ATOM 755 O O . ALA A 1 98 ? -5.679 -12.344 -6.324 1.00 82.00 98 ALA A O 1
ATOM 756 N N . ARG A 1 99 ? -4.572 -10.693 -7.382 1.00 78.50 99 ARG A N 1
ATOM 757 C CA . ARG A 1 99 ? -3.783 -10.274 -6.209 1.00 78.50 99 ARG A CA 1
ATOM 758 C C . ARG A 1 99 ? -4.642 -9.546 -5.184 1.00 78.50 99 ARG A C 1
ATOM 760 O O . ARG A 1 99 ? -4.586 -9.879 -4.004 1.00 78.50 99 ARG A O 1
ATOM 767 N N . ALA A 1 100 ? -5.514 -8.648 -5.642 1.00 83.31 100 ALA A N 1
ATOM 768 C CA . ALA A 1 100 ? -6.449 -7.946 -4.772 1.00 83.31 100 ALA A CA 1
ATOM 769 C C . ALA A 1 100 ? -7.343 -8.933 -3.997 1.00 83.31 100 ALA A C 1
ATOM 771 O O . ALA A 1 100 ? -7.437 -8.856 -2.774 1.00 83.31 100 ALA A O 1
ATOM 772 N N . ASN A 1 101 ? -7.927 -9.929 -4.673 1.00 83.50 101 ASN A N 1
ATOM 773 C CA . ASN A 1 101 ? -8.754 -10.949 -4.019 1.00 83.50 101 ASN A CA 1
ATOM 774 C C . ASN A 1 101 ? -7.973 -11.787 -2.996 1.00 83.50 101 ASN A C 1
ATOM 776 O O . ASN A 1 101 ? -8.531 -12.149 -1.960 1.00 83.50 101 ASN A O 1
ATOM 780 N N . LYS A 1 102 ? -6.688 -12.074 -3.249 1.00 83.94 102 LYS A N 1
ATOM 781 C CA . LYS A 1 102 ? -5.816 -12.755 -2.282 1.00 83.94 102 LYS A CA 1
ATOM 782 C C . LYS A 1 102 ? -5.620 -11.908 -1.021 1.00 83.94 102 LYS A C 1
ATOM 784 O O . LYS A 1 102 ? -5.802 -12.430 0.075 1.00 83.94 102 LYS A O 1
ATOM 789 N N . ALA A 1 103 ? -5.320 -10.617 -1.171 1.00 79.50 103 ALA A N 1
ATOM 790 C CA . ALA A 1 103 ? -5.163 -9.697 -0.045 1.00 79.50 103 ALA A CA 1
ATOM 791 C C . ALA A 1 103 ? -6.461 -9.564 0.775 1.00 79.50 103 ALA A C 1
ATOM 793 O O . ALA A 1 103 ? -6.432 -9.703 1.995 1.00 79.50 103 ALA A O 1
ATOM 794 N N . PHE A 1 104 ? -7.619 -9.408 0.119 1.00 82.25 104 PHE A N 1
ATOM 795 C CA . PHE A 1 104 ? -8.916 -9.354 0.809 1.00 82.25 104 PHE A CA 1
ATOM 796 C C . PHE A 1 104 ? -9.267 -10.658 1.535 1.00 82.25 104 PHE A C 1
ATOM 798 O O . PHE A 1 104 ? -9.848 -10.614 2.617 1.00 82.25 104 PHE A O 1
ATOM 805 N N . LYS A 1 105 ? -8.921 -11.818 0.962 1.00 82.75 105 LYS A N 1
ATOM 806 C CA . LYS A 1 105 ? -9.157 -13.123 1.597 1.00 82.75 105 LYS A CA 1
ATOM 807 C C . LYS A 1 105 ? -8.312 -13.306 2.857 1.00 82.75 105 LYS A C 1
ATOM 809 O O . LYS A 1 105 ? -8.802 -13.888 3.814 1.00 82.75 105 LYS A O 1
ATOM 814 N N . LEU A 1 106 ? -7.074 -12.813 2.849 1.00 76.06 106 LEU A N 1
ATOM 815 C CA . LEU A 1 106 ? -6.188 -12.845 4.015 1.00 76.06 106 LEU A CA 1
ATOM 816 C C . LEU A 1 106 ? -6.615 -11.846 5.098 1.00 76.06 1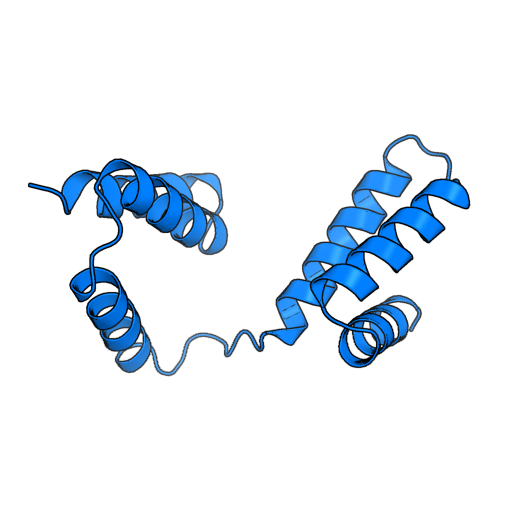06 LEU A C 1
ATOM 818 O O . LEU A 1 106 ? -6.439 -12.124 6.274 1.00 76.06 106 LEU A O 1
ATOM 822 N N . PHE A 1 107 ? -7.191 -10.706 4.712 1.00 72.69 107 PHE A N 1
ATOM 823 C CA . PHE A 1 107 ? -7.651 -9.675 5.646 1.00 72.69 107 PHE A CA 1
ATOM 824 C C . PHE A 1 107 ? -8.977 -10.013 6.352 1.00 72.69 107 PHE A C 1
ATOM 826 O O . PHE A 1 107 ? -9.182 -9.606 7.488 1.00 72.69 107 PHE A O 1
ATOM 833 N N . ASN A 1 108 ? -9.880 -10.742 5.688 1.00 68.44 108 ASN A N 1
ATOM 834 C CA . ASN A 1 108 ? -11.168 -11.173 6.255 1.00 68.44 108 ASN A CA 1
ATOM 835 C C . ASN A 1 108 ? -11.098 -12.520 7.008 1.00 68.44 108 ASN A C 1
ATOM 837 O O . ASN A 1 108 ? -12.151 -13.061 7.353 1.00 68.44 108 ASN A O 1
ATOM 841 N N . GLY A 1 109 ? -9.900 -13.097 7.145 1.00 53.16 109 GLY A N 1
ATOM 842 C CA . GLY A 1 109 ? -9.662 -14.369 7.832 1.00 53.16 109 GLY A CA 1
ATOM 843 C C . GLY A 1 109 ? -9.650 -14.243 9.346 1.00 53.16 109 GLY A C 1
ATOM 844 O O . GLY A 1 109 ? -9.330 -13.143 9.847 1.00 53.16 109 GLY A O 1
#

Solvent-accessible surface area (backbone atoms only — not comparable to full-atom values): 6168 Å² total; per-residue (Å²): 133,67,62,56,51,22,53,47,24,19,52,54,20,25,75,77,50,38,76,63,23,16,53,53,21,26,52,57,24,31,62,81,60,54,84,49,78,65,58,61,52,52,52,59,54,53,56,69,74,47,86,81,65,78,85,76,50,81,67,56,56,56,40,53,52,50,52,51,51,53,53,59,52,46,69,82,76,56,88,53,72,67,57,58,50,49,53,51,52,51,41,28,72,75,60,34,62,73,54,33,51,50,40,53,55,65,70,75,102

Sequence (109 aa):
MSNFAKWLGATLGWSFGGPIGGIIGFVLGSFIDGFSETDLKEYQQTDRRSSKAATTSSGDFEISLLILAAVVIKADGKIDKRELRFVRQNFINMYGTARANKAFKLFNG